Protein AF-A0A2M8DCC9-F1 (afdb_monomer)

Radius of gyration: 15.8 Å; Cα contacts (8 Å, |Δi|>4): 247; chains: 1; bounding box: 36×41×44 Å

Nearest PDB structures (foldseek):
  6id1-assembly1_U  TM=5.714E-01  e=1.117E-03  Homo sapiens
  8ro1-assembly1_L2  TM=5.378E-01  e=1.452E-03  Caenorhabditis elegans
  1hxq-assembly1_A  TM=5.347E-01  e=1.106E-02  Escherichia coli
  1hxp-assembly1_A  TM=5.291E-01  e=2.956E-02  Escherichia coli

Mean predicted aligned error: 8.36 Å

Secondary structure (DSSP, 8-state):
-HHHHHHHHHHHHHHH-TT-BTTB-EEEE-SSEEEEE-SS-SSSS-EEEEEESS--SSGGGS-GGGHHHHHHHHHHHHHHTTT--EEEEEEE--STT----SS-S--EEEEE-SS-HHHHHHHHHHHTT--SEEEE--TT--HHHHHHHHTTS-EEEEEEE---

InterPro domains:
  IPR036265 HIT-like superfamily [G3DSA:3.30.428.10] (1-156)
  IPR036265 HIT-like superfamily [SSF54197] (26-112)

Solvent-accessible surface area (backbone atoms only — not comparable to full-atom values): 9587 Å² total; per-residue (Å²): 117,69,74,61,55,52,57,50,49,53,50,57,41,32,76,67,38,75,84,60,43,98,88,51,61,68,79,48,72,56,98,56,35,36,33,29,61,50,86,79,59,95,57,88,51,53,39,33,32,43,31,53,75,63,92,34,72,20,72,56,70,51,65,67,88,50,30,62,59,52,52,50,51,53,50,51,53,46,68,68,37,71,78,49,15,29,38,41,38,35,71,29,75,65,71,94,80,75,88,77,66,92,61,86,48,31,54,30,43,34,38,50,38,85,69,75,55,65,68,54,49,52,52,49,40,59,76,67,64,55,87,58,46,77,44,77,50,56,98,85,54,51,57,55,62,53,37,68,74,40,48,97,43,47,32,36,40,39,32,76,52,78,49,129

Foldseek 3Di:
DVVVLQVQQLVLVCVLQVPDDVVDQFRDDDPFWTKGFDRDDPDSFGKIKIFTPDFDQELLRDPLVCLVVVLVVVVVVCVSCLQFKKKKKWWHDLDPDDPPDPDRGYMIMMGGHPDDCPVVVVVVCVVVVPPAAEAEDEPPDGVSNVSVVCHPGTHMDMYIGHND

pLDDT: mean 78.31, std 14.29, range [31.83, 95.81]

Structure (mmCIF, N/CA/C/O backbone):
data_AF-A0A2M8DCC9-F1
#
_entry.id   AF-A0A2M8DCC9-F1
#
loop_
_atom_site.group_PDB
_atom_site.id
_atom_site.type_symbol
_atom_site.label_atom_id
_atom_site.label_alt_id
_atom_site.label_comp_id
_atom_site.label_asym_id
_atom_site.label_entity_id
_atom_site.label_seq_id
_atom_site.pdbx_PDB_ins_code
_atom_site.Cartn_x
_atom_site.Cartn_y
_atom_site.Cartn_z
_atom_site.occupancy
_atom_site.B_iso_or_equiv
_atom_site.auth_seq_id
_atom_site.auth_comp_id
_atom_site.auth_asym_id
_atom_site.auth_atom_id
_atom_site.pdbx_PDB_model_num
ATOM 1 N N . MET A 1 1 ? -8.337 4.701 -29.774 1.00 43.28 1 MET A N 1
ATOM 2 C CA . MET A 1 1 ? -7.102 4.909 -28.971 1.00 43.28 1 MET A CA 1
ATOM 3 C C . MET A 1 1 ? -7.209 4.326 -27.552 1.00 43.28 1 MET A C 1
ATOM 5 O O . MET A 1 1 ? -6.246 3.734 -27.087 1.00 43.28 1 MET A O 1
ATOM 9 N N . PHE A 1 2 ? -8.384 4.408 -26.910 1.00 31.83 2 PHE A N 1
ATOM 10 C CA . PHE A 1 2 ? -8.707 3.893 -25.564 1.00 31.83 2 PHE A CA 1
ATOM 11 C C . PHE A 1 2 ? -8.362 2.405 -25.320 1.00 31.83 2 PHE A C 1
ATOM 13 O O . PHE A 1 2 ? -7.523 2.096 -24.478 1.00 31.83 2 PHE A O 1
ATOM 20 N N . CYS A 1 3 ? -8.883 1.484 -26.140 1.00 33.38 3 CYS A N 1
ATOM 21 C CA . CYS A 1 3 ? -8.607 0.042 -26.008 1.00 33.38 3 CYS A CA 1
ATOM 22 C C . CYS A 1 3 ? -7.124 -0.341 -26.184 1.00 33.38 3 CYS A C 1
ATOM 24 O O . CYS A 1 3 ? -6.707 -1.403 -25.732 1.00 33.38 3 CYS A O 1
ATOM 26 N N . LYS A 1 4 ? -6.306 0.496 -26.843 1.00 39.91 4 LYS A N 1
ATOM 27 C CA . LYS A 1 4 ? -4.873 0.211 -27.029 1.00 39.91 4 LYS A CA 1
ATOM 28 C C . LYS A 1 4 ? -4.067 0.445 -25.740 1.00 39.91 4 LYS A C 1
ATOM 30 O O . LYS A 1 4 ? -3.109 -0.285 -25.517 1.00 39.91 4 LYS A O 1
ATOM 35 N N . LYS A 1 5 ? -4.459 1.410 -24.891 1.00 46.56 5 LYS A N 1
ATOM 36 C CA . LYS A 1 5 ? -3.786 1.691 -23.604 1.00 46.56 5 LYS A CA 1
ATOM 37 C C . LYS A 1 5 ? -4.075 0.610 -22.556 1.00 46.56 5 LYS A C 1
ATOM 39 O O . LYS A 1 5 ? -3.134 0.120 -21.943 1.00 46.56 5 LYS A O 1
ATOM 44 N N . LEU A 1 6 ? -5.334 0.173 -22.445 1.00 48.22 6 LEU A N 1
ATOM 45 C CA . LEU A 1 6 ? -5.740 -0.951 -21.584 1.00 48.22 6 LEU A CA 1
ATOM 46 C C . LEU A 1 6 ? -4.968 -2.235 -21.924 1.00 48.22 6 LEU A C 1
ATOM 48 O O . LEU A 1 6 ? -4.385 -2.854 -21.041 1.00 48.22 6 LEU A O 1
ATOM 52 N N . LYS A 1 7 ? -4.854 -2.567 -23.218 1.00 53.53 7 LYS A N 1
ATOM 53 C CA . LYS A 1 7 ? -4.064 -3.720 -23.687 1.00 53.53 7 LYS A CA 1
ATOM 54 C C . LYS A 1 7 ? -2.570 -3.610 -23.369 1.00 53.53 7 LYS A C 1
ATOM 56 O O . LYS A 1 7 ? -1.920 -4.629 -23.179 1.00 53.53 7 LYS A O 1
ATOM 61 N N . GLY A 1 8 ? -2.006 -2.401 -23.345 1.00 58.38 8 GLY A N 1
ATOM 62 C CA . GLY A 1 8 ? -0.604 -2.180 -22.977 1.00 58.38 8 GLY A CA 1
ATOM 63 C C . GLY A 1 8 ? -0.346 -2.426 -21.490 1.00 58.38 8 GLY A C 1
ATOM 64 O O . GLY A 1 8 ? 0.602 -3.120 -21.143 1.00 58.38 8 GLY A O 1
ATOM 65 N N . HIS A 1 9 ? -1.225 -1.924 -20.620 1.00 61.09 9 HIS A N 1
ATOM 66 C CA . HIS A 1 9 ? -1.092 -2.121 -19.176 1.00 61.09 9 HIS A CA 1
ATOM 67 C C . HIS A 1 9 ? -1.382 -3.569 -18.756 1.00 61.09 9 HIS A C 1
ATOM 69 O O . HIS A 1 9 ? -0.625 -4.151 -17.985 1.00 61.09 9 HIS A O 1
ATOM 75 N N . ALA A 1 10 ? -2.412 -4.189 -19.338 1.00 60.56 10 ALA A N 1
ATOM 76 C CA . ALA A 1 10 ? -2.704 -5.612 -19.167 1.00 60.56 10 ALA A CA 1
ATOM 77 C C . ALA A 1 10 ? -1.495 -6.498 -19.516 1.00 60.56 10 ALA A C 1
ATOM 79 O O . ALA A 1 10 ? -1.199 -7.438 -18.787 1.00 60.56 10 ALA A O 1
ATOM 80 N N . LYS A 1 11 ? -0.748 -6.168 -20.582 1.00 62.47 11 LYS A N 1
ATOM 81 C CA . LYS A 1 11 ? 0.502 -6.864 -20.934 1.00 62.47 11 LYS A CA 1
ATOM 82 C C . LYS A 1 11 ? 1.587 -6.695 -19.872 1.00 62.47 11 LYS A C 1
ATOM 84 O O . LYS A 1 11 ? 2.223 -7.680 -19.521 1.00 62.47 11 LYS A O 1
ATOM 89 N N . ASN A 1 12 ? 1.782 -5.481 -19.355 1.00 66.75 12 ASN A N 1
ATOM 90 C CA . ASN A 1 12 ? 2.781 -5.222 -18.314 1.00 66.75 12 ASN A CA 1
ATOM 91 C C . ASN A 1 12 ? 2.473 -5.998 -17.026 1.00 66.75 12 ASN A C 1
ATOM 93 O O . ASN A 1 12 ? 3.387 -6.541 -16.414 1.00 66.75 12 ASN A O 1
ATOM 97 N N . ILE A 1 13 ? 1.195 -6.099 -16.645 1.00 67.62 13 ILE A N 1
ATOM 98 C CA . ILE A 1 13 ? 0.795 -6.915 -15.496 1.00 67.62 13 ILE A CA 1
ATOM 99 C C . ILE A 1 13 ? 0.924 -8.412 -15.797 1.00 67.62 13 ILE A C 1
ATOM 101 O O . ILE A 1 13 ? 1.433 -9.144 -14.960 1.00 67.62 13 ILE A O 1
ATOM 105 N N . ALA A 1 14 ? 0.517 -8.878 -16.980 1.00 64.62 14 ALA A N 1
ATOM 106 C CA . ALA A 1 14 ? 0.593 -10.296 -17.344 1.00 64.62 14 ALA A CA 1
ATOM 107 C C . ALA A 1 14 ? 2.030 -10.849 -17.361 1.00 64.62 14 ALA A C 1
ATOM 109 O O . ALA A 1 14 ? 2.228 -12.036 -17.125 1.00 64.62 14 ALA A O 1
ATOM 110 N N . ILE A 1 15 ? 3.036 -10.000 -17.614 1.00 68.94 15 ILE A N 1
ATOM 111 C CA . ILE A 1 15 ? 4.457 -10.369 -17.476 1.00 68.94 15 ILE A CA 1
ATOM 112 C C . ILE A 1 15 ? 4.795 -10.714 -16.020 1.00 68.94 15 ILE A C 1
ATOM 114 O O . ILE A 1 15 ? 5.597 -11.606 -15.765 1.00 68.94 15 ILE A O 1
ATOM 118 N N . LEU A 1 16 ? 4.197 -9.990 -15.076 1.00 63.91 16 LEU A N 1
ATOM 119 C CA . LEU A 1 16 ? 4.478 -10.105 -13.649 1.00 63.91 16 LEU A CA 1
ATOM 120 C C . LEU A 1 16 ? 3.594 -11.129 -12.939 1.00 63.91 16 LEU A C 1
ATOM 122 O O . LEU A 1 16 ? 4.013 -11.724 -11.953 1.00 63.91 16 LEU A O 1
ATOM 126 N N . VAL A 1 17 ? 2.375 -11.317 -13.436 1.00 66.19 17 VAL A N 1
ATOM 127 C CA . VAL A 1 17 ? 1.398 -12.263 -12.909 1.00 66.19 17 VAL A CA 1
ATOM 128 C C . VAL A 1 17 ? 0.889 -13.110 -14.078 1.00 66.19 17 VAL A C 1
ATOM 130 O O . VAL A 1 17 ? -0.091 -12.730 -14.726 1.00 66.19 17 VAL A O 1
ATOM 133 N N . PRO A 1 18 ? 1.564 -14.231 -14.397 1.00 62.56 18 PRO A N 1
ATOM 134 C CA . PRO A 1 18 ? 1.257 -15.053 -15.570 1.00 62.56 18 PRO A CA 1
ATOM 135 C C . PRO A 1 18 ? -0.180 -15.593 -15.597 1.00 62.56 18 PRO A C 1
ATOM 137 O O . PRO A 1 18 ? -0.748 -15.802 -16.669 1.00 62.56 18 PRO A O 1
ATOM 140 N N . GLU A 1 19 ? -0.804 -15.784 -14.432 1.00 59.25 19 GLU A N 1
ATOM 141 C CA . GLU A 1 19 ? -2.210 -16.172 -14.291 1.00 59.25 19 GLU A CA 1
ATOM 142 C C . GLU A 1 19 ? -3.222 -15.041 -14.561 1.00 59.25 19 GLU A C 1
ATOM 144 O O . GLU A 1 19 ? -4.434 -15.293 -14.552 1.00 59.25 19 GLU A O 1
ATOM 149 N N . TYR A 1 20 ? -2.770 -13.813 -14.851 1.00 56.66 20 TYR A N 1
ATOM 150 C CA . TYR A 1 20 ? -3.649 -12.697 -15.198 1.00 56.66 20 TYR A CA 1
ATOM 151 C C . TYR A 1 20 ? -4.499 -13.028 -16.431 1.00 56.66 20 TYR A C 1
ATOM 153 O O . TYR A 1 20 ? -4.022 -13.110 -17.565 1.00 56.66 20 TYR A O 1
ATOM 161 N N . ARG A 1 21 ? -5.810 -13.164 -16.218 1.00 56.84 21 ARG A N 1
ATOM 162 C CA . ARG A 1 21 ? -6.815 -13.180 -17.285 1.00 56.84 21 ARG A CA 1
ATOM 163 C C . ARG A 1 21 ? -7.617 -11.894 -17.174 1.00 56.84 21 ARG A C 1
ATOM 165 O O . ARG A 1 21 ? -8.144 -11.624 -16.103 1.00 56.84 21 ARG A O 1
ATOM 172 N N . GLU A 1 22 ? -7.811 -11.165 -18.278 1.00 53.16 22 GLU A N 1
ATOM 173 C CA . GLU A 1 22 ? -8.568 -9.890 -18.332 1.00 53.16 22 GLU A CA 1
ATOM 174 C C . GLU A 1 22 ? -9.966 -9.943 -17.658 1.00 53.16 22 GLU A C 1
ATOM 176 O O . GLU A 1 22 ? -10.543 -8.905 -17.355 1.00 53.16 22 GLU A O 1
ATOM 181 N N . LYS A 1 23 ? -10.514 -11.142 -17.386 1.00 46.78 23 LYS A N 1
ATOM 182 C CA . LYS A 1 23 ? -11.796 -11.369 -16.693 1.00 46.78 23 LYS A CA 1
ATOM 183 C C . LYS A 1 23 ? -11.714 -11.540 -15.164 1.00 46.78 23 LYS A C 1
ATOM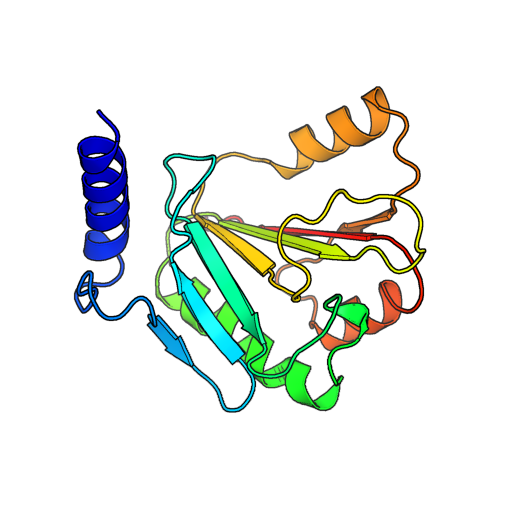 185 O O . LYS A 1 23 ? -12.755 -11.494 -14.517 1.00 46.78 23 LYS A O 1
ATOM 190 N N . LYS A 1 24 ? -10.534 -11.758 -14.575 1.00 54.16 24 LYS A N 1
ATOM 191 C CA . LYS A 1 24 ? -10.328 -11.836 -13.118 1.00 54.16 24 LYS A CA 1
ATOM 192 C C . LYS A 1 24 ? -9.222 -10.858 -12.737 1.00 54.16 24 LYS A C 1
ATOM 194 O O . LYS A 1 24 ? -8.045 -11.166 -12.846 1.00 54.16 24 LYS A O 1
ATOM 199 N N . LEU A 1 25 ? -9.625 -9.669 -12.295 1.00 65.25 25 LEU A N 1
ATOM 200 C CA . LEU A 1 25 ? -8.721 -8.612 -11.826 1.00 65.25 25 LEU A CA 1
ATOM 201 C C . LEU A 1 25 ? -8.138 -8.899 -10.430 1.00 65.25 25 LEU A C 1
ATOM 203 O O . LEU A 1 25 ? -7.417 -8.066 -9.905 1.00 65.25 25 LEU A O 1
ATOM 207 N N . LEU A 1 26 ? -8.455 -10.054 -9.837 1.00 72.44 26 LEU A N 1
ATOM 208 C CA . LEU A 1 26 ? -8.057 -10.473 -8.498 1.00 72.44 26 LEU A CA 1
ATOM 209 C C . LEU A 1 26 ? -6.734 -11.249 -8.546 1.00 72.44 26 LEU A C 1
ATOM 211 O O . LEU A 1 26 ? -6.687 -12.322 -9.144 1.00 72.44 26 LEU A O 1
ATOM 215 N N . PHE A 1 27 ? -5.695 -10.725 -7.896 1.00 78.88 27 PHE A N 1
ATOM 216 C CA . PHE A 1 27 ? -4.362 -11.344 -7.848 1.00 78.88 27 PHE A CA 1
ATOM 217 C C . PHE A 1 27 ? -4.126 -12.157 -6.587 1.00 78.88 27 PHE A C 1
ATOM 219 O O . PHE A 1 27 ? -3.532 -13.227 -6.621 1.00 78.88 27 PHE A O 1
ATOM 226 N N . TYR A 1 28 ? -4.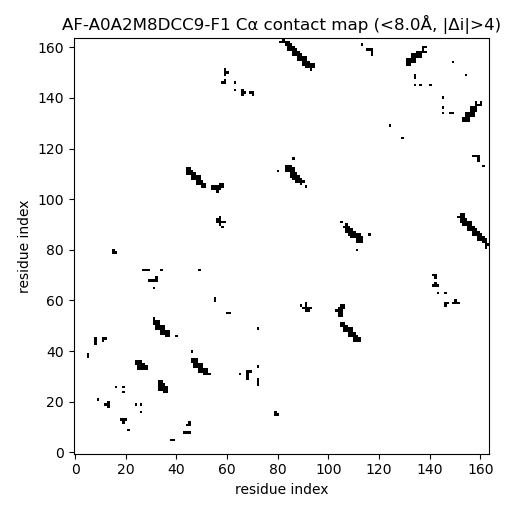586 -11.622 -5.465 1.00 86.81 28 TYR A N 1
ATOM 227 C CA . TYR A 1 28 ? -4.401 -12.216 -4.157 1.00 86.81 28 TYR A CA 1
ATOM 228 C C . TYR A 1 28 ? -5.521 -11.733 -3.252 1.00 86.81 28 TYR A C 1
ATOM 230 O O . TYR A 1 28 ? -6.003 -10.605 -3.397 1.00 86.81 28 TYR A O 1
ATOM 238 N N . GLU A 1 29 ? -5.947 -12.569 -2.320 1.00 92.25 29 GLU A N 1
ATOM 239 C CA . GLU A 1 29 ? -6.938 -12.183 -1.332 1.00 92.25 29 GLU A CA 1
ATOM 240 C C . GLU A 1 29 ? -6.650 -12.801 0.023 1.00 92.25 29 GLU A C 1
ATOM 242 O O . GLU A 1 29 ? -6.099 -13.892 0.139 1.00 92.25 29 GLU A O 1
ATOM 247 N N . THR A 1 30 ? -7.073 -12.076 1.045 1.00 94.12 30 THR A N 1
ATOM 248 C CA . THR A 1 30 ? -7.160 -12.554 2.417 1.00 94.12 30 THR A CA 1
ATOM 249 C C . THR A 1 30 ? -8.634 -12.572 2.829 1.00 94.12 30 THR A C 1
ATOM 251 O O . THR A 1 30 ? -9.537 -12.342 2.015 1.00 94.12 30 THR A O 1
ATOM 254 N N . ASN A 1 31 ? -8.921 -12.817 4.105 1.00 95.62 31 ASN A N 1
ATOM 255 C CA . ASN A 1 31 ? -10.295 -12.798 4.603 1.00 95.62 31 ASN A CA 1
ATOM 256 C C . ASN A 1 31 ? -10.939 -11.409 4.491 1.00 95.62 31 ASN A C 1
ATOM 258 O O . ASN A 1 31 ? -12.133 -11.312 4.209 1.00 95.62 31 ASN A O 1
ATOM 262 N N . HIS A 1 32 ? -10.158 -10.339 4.661 1.00 95.81 32 HIS A N 1
ATOM 263 C CA . HIS A 1 32 ? -10.664 -8.967 4.734 1.00 95.81 32 HIS A CA 1
ATOM 264 C C . HIS A 1 32 ? -10.188 -8.053 3.610 1.00 95.81 32 HIS A C 1
ATOM 266 O O . HIS A 1 32 ? -10.732 -6.956 3.478 1.00 95.81 32 HIS A O 1
ATOM 272 N N . PHE A 1 33 ? -9.235 -8.483 2.786 1.00 94.56 33 PHE A N 1
ATOM 273 C CA . PHE A 1 33 ? -8.663 -7.662 1.725 1.00 94.56 33 PHE A CA 1
ATOM 274 C C . PHE A 1 33 ? -8.524 -8.421 0.418 1.00 94.56 33 PHE A C 1
ATOM 276 O O . PHE A 1 33 ? -8.539 -9.651 0.372 1.00 94.56 33 PHE A O 1
ATOM 283 N N . TYR A 1 34 ? -8.357 -7.659 -0.652 1.00 92.94 34 TYR A N 1
ATOM 284 C CA . TYR A 1 34 ? -7.929 -8.178 -1.932 1.00 92.94 34 TYR A CA 1
ATOM 285 C C . TYR A 1 34 ? -6.970 -7.223 -2.637 1.00 92.94 34 TYR A C 1
ATOM 287 O O . TYR A 1 34 ? -7.009 -6.007 -2.440 1.00 92.94 34 TYR A O 1
ATOM 295 N N . LEU A 1 35 ? -6.116 -7.802 -3.473 1.00 90.38 35 LEU A N 1
ATOM 296 C CA . LEU A 1 35 ? -5.206 -7.119 -4.375 1.00 90.38 35 LEU A CA 1
ATOM 297 C C . LEU A 1 35 ? -5.761 -7.207 -5.798 1.00 90.38 35 LEU A C 1
ATOM 299 O O . LEU A 1 35 ? -6.005 -8.303 -6.309 1.00 90.38 35 LEU A O 1
ATOM 303 N N . THR A 1 36 ? -5.939 -6.058 -6.444 1.00 89.12 36 THR A N 1
ATOM 304 C CA . THR A 1 36 ? -6.474 -5.959 -7.808 1.00 89.12 36 THR A CA 1
ATOM 305 C C . THR A 1 36 ? -5.654 -5.022 -8.683 1.00 89.12 36 THR A C 1
ATOM 307 O O . THR A 1 36 ? -4.901 -4.198 -8.176 1.00 89.12 36 THR A O 1
ATOM 310 N N . ALA A 1 37 ? -5.804 -5.114 -10.003 1.00 86.88 37 ALA A N 1
ATOM 311 C CA . ALA A 1 37 ? -5.196 -4.158 -10.932 1.00 86.88 37 ALA A CA 1
ATOM 312 C C . ALA A 1 37 ? -5.929 -2.815 -10.857 1.00 86.88 37 ALA A C 1
ATOM 314 O O . ALA A 1 37 ? -7.159 -2.796 -10.761 1.00 86.88 37 ALA A O 1
ATOM 315 N N . GLU A 1 38 ? -5.191 -1.712 -10.985 1.00 86.62 38 GLU A N 1
ATOM 316 C CA . GLU A 1 38 ? -5.784 -0.426 -11.348 1.00 86.62 38 GLU A CA 1
ATOM 317 C C . GLU A 1 38 ? -6.152 -0.453 -12.840 1.00 86.62 38 GLU A C 1
ATOM 319 O O . GLU A 1 38 ? -5.332 -0.777 -13.704 1.00 86.62 38 GLU A O 1
ATOM 324 N N . LEU A 1 39 ? -7.410 -0.136 -13.142 1.00 80.75 39 LEU A N 1
ATOM 325 C CA . LEU A 1 39 ? -7.954 -0.170 -14.499 1.00 80.75 39 LEU A CA 1
ATOM 326 C C . LEU A 1 39 ? -7.581 1.077 -15.301 1.00 80.75 39 LEU A C 1
ATOM 328 O O . LEU A 1 39 ? -7.442 1.006 -16.525 1.00 80.75 39 LEU A O 1
ATOM 332 N N . HIS A 1 40 ? -7.408 2.212 -14.621 1.00 80.56 40 HIS A N 1
ATOM 333 C CA . HIS A 1 40 ? -7.112 3.506 -15.230 1.00 80.56 40 HIS A CA 1
ATOM 334 C C . HIS A 1 40 ? -5.873 4.146 -14.595 1.00 80.56 40 HIS A C 1
ATOM 336 O O . HIS A 1 40 ? -5.950 5.222 -13.998 1.00 80.56 40 HIS A O 1
ATOM 342 N N . PRO A 1 41 ? -4.708 3.499 -14.731 1.00 81.62 41 PRO A N 1
ATOM 343 C CA . PRO A 1 41 ? -3.493 3.946 -14.079 1.00 81.62 41 PRO A CA 1
ATOM 344 C C . PRO A 1 41 ? -3.029 5.273 -14.677 1.00 81.62 41 PRO A C 1
ATOM 346 O O . PRO A 1 41 ? -2.984 5.464 -15.896 1.00 81.62 41 PRO A O 1
ATOM 349 N N . VAL A 1 42 ? -2.659 6.200 -13.796 1.00 81.94 42 VAL A N 1
ATOM 350 C CA . VAL A 1 42 ? -2.114 7.517 -14.171 1.00 81.94 42 VAL A CA 1
ATOM 351 C C . VAL A 1 42 ? -0.644 7.451 -14.601 1.00 81.94 42 VAL A C 1
ATOM 353 O O . VAL A 1 42 ? -0.108 8.416 -15.140 1.00 81.94 42 VAL A O 1
ATOM 356 N N . VAL A 1 43 ? -0.001 6.298 -14.401 1.00 84.19 43 VAL A N 1
ATOM 357 C CA . VAL A 1 43 ? 1.375 5.990 -14.808 1.00 84.19 43 VAL A CA 1
ATOM 358 C C . VAL A 1 43 ? 1.400 4.754 -15.711 1.00 84.19 43 VAL A C 1
ATOM 360 O O . VAL A 1 43 ? 0.429 4.007 -15.790 1.00 84.19 43 VAL A O 1
ATOM 363 N N . LYS A 1 44 ? 2.504 4.551 -16.440 1.00 84.44 44 LYS A N 1
ATOM 364 C CA . LYS A 1 44 ? 2.694 3.359 -17.294 1.00 84.44 44 LYS A CA 1
ATOM 365 C C . LYS A 1 44 ? 3.188 2.136 -16.520 1.00 84.44 44 LYS A C 1
ATOM 367 O O . LYS A 1 44 ? 3.070 1.016 -17.023 1.00 84.44 44 LYS A O 1
ATOM 372 N N . ASP A 1 45 ? 3.785 2.390 -15.363 1.00 86.94 45 ASP A N 1
ATOM 373 C CA . ASP A 1 45 ? 4.299 1.386 -14.447 1.00 86.94 45 ASP A CA 1
ATOM 374 C C . ASP A 1 45 ? 3.164 0.489 -13.930 1.00 86.94 45 ASP A C 1
ATOM 376 O O . ASP A 1 45 ? 2.035 0.972 -13.798 1.00 86.94 45 ASP A O 1
ATOM 380 N N . PRO A 1 46 ? 3.436 -0.796 -13.631 1.00 86.50 46 PRO A N 1
ATOM 381 C CA . PRO A 1 46 ? 2.443 -1.697 -13.063 1.00 86.50 46 PRO A CA 1
ATOM 382 C C . PRO A 1 46 ? 1.800 -1.102 -11.809 1.00 86.50 46 PRO A C 1
ATOM 384 O O . PRO A 1 46 ? 2.490 -0.728 -10.857 1.00 86.50 46 PRO A O 1
ATOM 387 N N . TYR A 1 47 ? 0.473 -1.032 -11.836 1.00 89.31 47 TYR A N 1
ATOM 388 C CA . TYR A 1 47 ? -0.334 -0.352 -10.835 1.00 89.31 47 TYR A CA 1
ATOM 389 C C . TYR A 1 47 ? -1.401 -1.298 -10.281 1.00 89.31 47 TYR A C 1
ATOM 391 O O . TYR A 1 47 ? -2.247 -1.813 -11.020 1.00 89.31 47 TYR A O 1
ATOM 399 N N . PHE A 1 48 ? -1.381 -1.480 -8.964 1.00 90.25 48 PHE A N 1
ATOM 400 C CA . PHE A 1 48 ? -2.341 -2.271 -8.211 1.00 90.25 48 PHE A CA 1
ATOM 401 C C . PHE A 1 48 ? -3.052 -1.449 -7.136 1.00 90.25 48 PHE A C 1
ATOM 403 O O . PHE A 1 48 ? -2.586 -0.390 -6.713 1.00 90.25 48 PHE A O 1
ATOM 410 N N . LEU A 1 49 ? -4.175 -1.982 -6.671 1.00 91.75 49 LEU A N 1
ATOM 411 C CA . LEU A 1 49 ? -4.929 -1.487 -5.535 1.00 91.75 49 LEU A CA 1
ATOM 412 C C . LEU A 1 49 ? -5.037 -2.586 -4.485 1.00 91.75 49 LEU A C 1
ATOM 414 O O . LEU A 1 49 ? -5.412 -3.716 -4.808 1.00 91.75 49 LEU A O 1
ATOM 418 N N . ILE A 1 50 ? -4.773 -2.235 -3.231 1.00 92.56 50 ILE A N 1
ATOM 419 C CA . ILE A 1 50 ? -5.148 -3.054 -2.082 1.00 92.56 50 ILE A CA 1
ATOM 420 C C . ILE A 1 50 ? -6.439 -2.494 -1.505 1.00 92.56 50 ILE A C 1
ATOM 422 O O . ILE A 1 50 ? -6.505 -1.315 -1.148 1.00 92.56 50 ILE A O 1
ATOM 426 N N . VAL A 1 51 ? -7.464 -3.334 -1.421 1.00 92.06 51 VAL A N 1
ATOM 427 C CA . VAL A 1 51 ? -8.828 -2.898 -1.132 1.00 92.06 51 VAL A CA 1
ATOM 428 C C . VAL A 1 51 ? -9.427 -3.769 -0.023 1.00 92.06 51 VAL A C 1
ATOM 430 O O . VAL A 1 51 ? -9.383 -4.997 -0.127 1.00 92.06 51 VAL A O 1
ATOM 433 N N . PRO A 1 52 ? -9.991 -3.185 1.053 1.00 92.81 52 PRO A N 1
ATOM 434 C CA . PRO A 1 52 ? -10.755 -3.944 2.026 1.00 92.81 52 PRO A CA 1
ATOM 435 C C . PRO A 1 52 ? -12.061 -4.434 1.396 1.00 92.81 52 PRO A C 1
ATOM 437 O O . PRO A 1 52 ? -12.718 -3.716 0.645 1.00 92.81 52 PRO A O 1
ATOM 440 N N . LYS A 1 53 ? -12.475 -5.653 1.738 1.00 93.38 53 LYS A N 1
ATOM 441 C CA . LYS A 1 53 ? -13.748 -6.241 1.295 1.00 93.38 53 LYS A CA 1
ATOM 442 C C . LYS A 1 53 ? -14.950 -5.530 1.922 1.00 93.38 53 LYS A C 1
ATOM 444 O O . LYS A 1 53 ? -15.984 -5.372 1.281 1.00 93.38 53 LYS A O 1
ATOM 449 N N . LYS A 1 54 ? -14.814 -5.080 3.174 1.00 92.50 54 LYS A N 1
ATOM 450 C CA . LYS A 1 54 ? -15.819 -4.251 3.853 1.00 92.50 54 LYS A CA 1
ATOM 451 C C . LYS A 1 54 ? -15.636 -2.780 3.485 1.00 92.50 54 LYS A C 1
ATOM 453 O O . LYS A 1 54 ? -14.514 -2.313 3.308 1.00 92.50 54 LYS A O 1
ATOM 458 N N . HIS A 1 55 ? -16.749 -2.053 3.412 1.00 89.25 55 HIS A N 1
ATOM 459 C CA . HIS A 1 55 ? -16.756 -0.613 3.183 1.00 89.25 55 HIS A CA 1
ATOM 460 C C . HIS A 1 55 ? -16.143 0.165 4.353 1.00 89.25 55 HIS A C 1
ATOM 462 O O . HIS A 1 55 ? -16.576 0.031 5.499 1.00 89.25 55 HIS A O 1
ATOM 468 N N . TYR A 1 56 ? -15.138 0.978 4.031 1.00 87.50 56 TYR A N 1
ATOM 469 C CA . TYR A 1 56 ? -14.489 1.947 4.914 1.00 87.50 56 TYR A CA 1
ATOM 470 C C . TYR A 1 56 ? -14.219 3.218 4.107 1.00 87.50 56 TYR A C 1
ATOM 472 O O . TYR A 1 56 ? -13.941 3.121 2.915 1.00 87.50 56 TYR A O 1
ATOM 480 N N . LYS A 1 57 ? -14.252 4.406 4.724 1.00 84.56 57 LYS A N 1
ATOM 481 C CA . LYS A 1 57 ? -13.926 5.657 4.008 1.00 84.56 57 LYS A CA 1
ATOM 482 C C . LYS A 1 57 ? -12.415 5.870 3.849 1.00 84.56 57 LYS A C 1
ATOM 484 O O . LYS A 1 57 ? -11.987 6.494 2.888 1.00 84.56 57 LYS A O 1
ATOM 489 N N . ALA A 1 58 ? -11.618 5.370 4.792 1.00 86.12 58 ALA A N 1
ATOM 490 C CA . ALA A 1 58 ? -10.164 5.536 4.826 1.00 86.12 58 ALA A CA 1
ATOM 491 C C . ALA A 1 58 ? -9.497 4.394 5.609 1.00 86.12 58 ALA A C 1
ATOM 493 O O . ALA A 1 58 ? -10.148 3.747 6.439 1.00 86.12 58 ALA A O 1
ATOM 494 N N . PHE A 1 59 ? -8.193 4.179 5.412 1.00 87.56 59 PHE A N 1
ATOM 495 C CA . PHE A 1 59 ? -7.440 3.140 6.139 1.00 87.56 59 PHE A CA 1
ATOM 496 C C . PHE A 1 59 ? -7.393 3.367 7.655 1.00 87.56 59 PHE A C 1
ATOM 498 O O . PHE A 1 59 ? -7.276 2.405 8.419 1.00 87.56 59 PHE A O 1
ATOM 505 N N . SER A 1 60 ? -7.548 4.612 8.111 1.00 85.69 60 SER A N 1
ATOM 506 C CA . SER A 1 60 ? -7.668 4.950 9.535 1.00 85.69 60 SER A CA 1
ATOM 507 C C . SER A 1 60 ? -8.904 4.345 10.220 1.00 85.69 60 SER A C 1
ATOM 509 O O . SER A 1 60 ? -8.917 4.230 11.444 1.00 85.69 60 SER A O 1
ATOM 511 N N . GLN A 1 61 ? -9.928 3.939 9.457 1.00 86.81 61 GLN A N 1
ATOM 512 C CA . GLN A 1 61 ? -11.177 3.355 9.972 1.00 86.81 61 GLN A CA 1
ATOM 513 C C . GLN A 1 61 ? -11.184 1.821 9.977 1.00 86.81 61 GLN A C 1
ATOM 515 O O . GLN A 1 61 ? -12.102 1.203 10.521 1.00 86.81 61 GLN A O 1
ATOM 520 N N . ILE A 1 62 ? -10.192 1.197 9.344 1.00 88.19 62 ILE A N 1
ATOM 521 C CA . ILE A 1 62 ? -10.097 -0.257 9.233 1.00 88.19 62 ILE A CA 1
ATOM 522 C C . ILE A 1 62 ? -9.799 -0.856 10.610 1.00 88.19 62 ILE A C 1
ATOM 524 O O . ILE A 1 62 ? -9.003 -0.313 11.377 1.00 88.19 62 ILE A O 1
ATOM 528 N N . ASN A 1 63 ? -10.413 -2.003 10.915 1.00 89.25 63 ASN A N 1
ATOM 529 C CA . ASN A 1 63 ? -10.171 -2.691 12.179 1.00 89.25 63 ASN A CA 1
ATOM 530 C C . ASN A 1 63 ? -8.690 -3.082 12.304 1.00 89.25 63 ASN A C 1
ATOM 532 O O . ASN A 1 63 ? -8.144 -3.793 11.461 1.00 89.25 63 ASN A O 1
ATOM 536 N N . ILE A 1 64 ? -8.060 -2.645 13.393 1.00 88.19 64 ILE A N 1
ATOM 537 C CA . ILE A 1 64 ? -6.641 -2.869 13.672 1.00 88.19 64 ILE A CA 1
ATOM 538 C C . ILE A 1 64 ? -6.279 -4.354 13.800 1.00 88.19 64 ILE A C 1
ATOM 540 O O . ILE A 1 64 ? -5.121 -4.719 13.606 1.00 88.19 64 ILE A O 1
ATOM 544 N N . SER A 1 65 ? -7.255 -5.225 14.090 1.00 89.38 65 SER A N 1
ATOM 545 C CA . SER A 1 65 ? -7.050 -6.677 14.079 1.00 89.38 65 SER A CA 1
ATOM 546 C C . SER A 1 65 ? -6.705 -7.219 12.690 1.00 89.38 65 SER A C 1
ATOM 548 O O . SER A 1 65 ? -6.135 -8.300 12.600 1.00 89.38 65 SER A O 1
ATOM 550 N N . TYR A 1 66 ? -7.014 -6.483 11.616 1.00 90.31 66 TYR A N 1
ATOM 551 C CA . TYR A 1 66 ? -6.738 -6.900 10.238 1.00 90.31 66 TYR A CA 1
ATOM 552 C C . TYR A 1 66 ? -5.363 -6.439 9.732 1.00 90.31 66 TYR A C 1
ATOM 554 O O . TYR A 1 66 ? -5.006 -6.721 8.592 1.00 90.31 66 TYR A O 1
ATOM 562 N N . ALA A 1 67 ? -4.565 -5.746 10.557 1.00 85.75 67 ALA A N 1
ATOM 563 C CA . ALA A 1 67 ? -3.257 -5.225 10.150 1.00 85.75 67 ALA A CA 1
ATOM 564 C C . ALA A 1 67 ? -2.313 -6.322 9.622 1.00 85.75 67 ALA A C 1
ATOM 566 O O . ALA A 1 67 ? -1.594 -6.092 8.654 1.00 85.75 67 ALA A O 1
ATOM 567 N N . LYS A 1 68 ? -2.376 -7.529 10.202 1.00 88.12 68 LYS A N 1
ATOM 568 C CA . LYS A 1 68 ? -1.549 -8.666 9.780 1.00 88.12 68 LYS A CA 1
ATOM 569 C C . LYS A 1 68 ? -1.842 -9.105 8.340 1.00 88.12 68 LYS A C 1
ATOM 571 O O . LYS A 1 68 ? -0.914 -9.380 7.595 1.00 88.12 68 LYS A O 1
ATOM 576 N N . GLU A 1 69 ? -3.108 -9.119 7.929 1.00 91.88 69 GLU A N 1
ATOM 577 C CA . GLU A 1 69 ? -3.488 -9.500 6.559 1.00 91.88 69 GLU A CA 1
ATOM 578 C C . GLU A 1 69 ? -2.953 -8.513 5.524 1.00 91.88 69 GLU A C 1
ATOM 580 O O . GLU A 1 69 ? -2.567 -8.891 4.422 1.00 91.88 69 GLU A O 1
ATOM 585 N N . MET A 1 70 ? -2.879 -7.235 5.879 1.00 85.94 70 MET A N 1
ATOM 586 C CA . MET A 1 70 ? -2.246 -6.268 4.999 1.00 85.94 70 MET A CA 1
ATOM 587 C C . MET A 1 70 ? -0.729 -6.439 4.925 1.00 85.94 70 MET A C 1
ATOM 589 O O . MET A 1 70 ? -0.161 -6.287 3.844 1.00 85.94 70 MET A O 1
ATOM 593 N N . ASP A 1 71 ? -0.074 -6.768 6.041 1.00 85.00 71 ASP A N 1
ATOM 594 C CA . ASP A 1 71 ? 1.351 -7.101 6.033 1.00 85.00 71 ASP A CA 1
ATOM 595 C C . ASP A 1 71 ? 1.609 -8.339 5.147 1.00 85.00 71 ASP A C 1
ATOM 597 O O . ASP 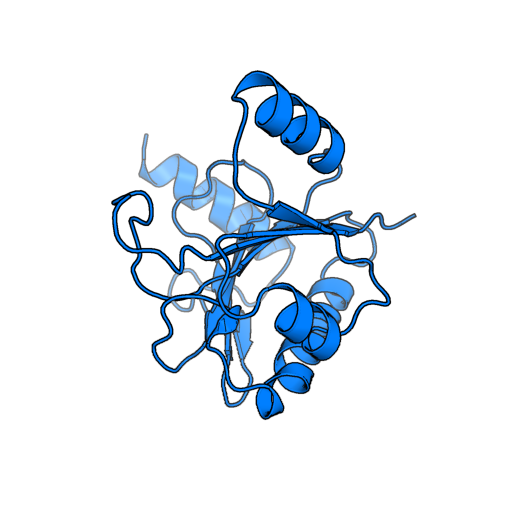A 1 71 ? 2.586 -8.359 4.400 1.00 85.00 71 ASP A O 1
ATOM 601 N N . GLU A 1 72 ? 0.702 -9.325 5.146 1.00 89.44 72 GLU A N 1
ATOM 602 C CA . GLU A 1 72 ? 0.735 -10.487 4.242 1.00 89.44 72 GLU A CA 1
ATOM 603 C C . GLU A 1 72 ? 0.613 -10.077 2.765 1.00 89.44 72 GLU A C 1
ATOM 605 O O . GLU A 1 72 ? 1.404 -10.534 1.941 1.00 89.44 72 GLU A O 1
ATOM 610 N N . ILE A 1 73 ? -0.305 -9.167 2.415 1.00 88.88 73 ILE A N 1
ATOM 611 C CA . ILE A 1 73 ? -0.418 -8.644 1.039 1.00 88.88 73 ILE A CA 1
ATOM 612 C C . ILE A 1 73 ? 0.858 -7.910 0.620 1.00 88.88 73 ILE A C 1
ATOM 614 O O . ILE A 1 73 ? 1.342 -8.093 -0.496 1.00 88.88 73 ILE A O 1
ATOM 618 N N . ILE A 1 74 ? 1.428 -7.087 1.501 1.00 83.00 74 ILE A N 1
ATOM 619 C CA . ILE A 1 74 ? 2.680 -6.375 1.219 1.00 83.00 74 ILE A CA 1
ATOM 620 C C . ILE A 1 74 ? 3.829 -7.371 1.022 1.00 83.00 74 ILE A C 1
ATOM 622 O O . ILE A 1 74 ? 4.641 -7.190 0.117 1.00 83.00 74 ILE A O 1
ATOM 626 N N . GLN A 1 75 ? 3.905 -8.433 1.827 1.00 84.12 75 GLN A N 1
ATOM 627 C CA . GLN A 1 75 ? 4.899 -9.493 1.645 1.00 84.12 75 GLN A CA 1
ATOM 628 C C . GLN A 1 75 ? 4.705 -10.240 0.323 1.00 84.12 75 GLN A C 1
ATOM 630 O O . GLN A 1 75 ? 5.683 -10.457 -0.391 1.00 84.12 75 GLN A O 1
ATOM 635 N N . TYR A 1 76 ? 3.462 -10.563 -0.043 1.00 85.56 76 TYR A N 1
ATOM 636 C CA . TYR A 1 76 ? 3.136 -11.156 -1.339 1.00 85.56 76 TYR A CA 1
ATOM 637 C C . TYR A 1 76 ? 3.600 -10.256 -2.497 1.00 85.56 76 TYR A C 1
ATOM 639 O O . TYR A 1 76 ? 4.324 -10.713 -3.380 1.00 85.56 76 TYR A O 1
ATOM 647 N N . LEU A 1 77 ? 3.291 -8.954 -2.445 1.00 80.12 77 LEU A N 1
ATOM 648 C CA . LEU A 1 77 ? 3.763 -7.966 -3.422 1.00 80.12 77 LEU A CA 1
ATOM 649 C C . LEU A 1 77 ? 5.296 -7.929 -3.499 1.00 80.12 77 LEU A C 1
ATOM 651 O O . LEU A 1 77 ? 5.860 -7.942 -4.588 1.00 80.12 77 LEU A O 1
ATOM 655 N N . ARG A 1 78 ? 6.000 -7.940 -2.361 1.00 78.25 78 ARG A N 1
ATOM 656 C CA . ARG A 1 78 ? 7.474 -7.990 -2.345 1.00 78.25 78 ARG A CA 1
ATOM 657 C C . ARG A 1 78 ? 8.016 -9.252 -3.018 1.00 78.25 78 ARG A C 1
ATOM 659 O O . ARG A 1 78 ? 9.020 -9.169 -3.720 1.00 78.25 78 ARG A O 1
ATOM 666 N N . GLY A 1 79 ? 7.349 -10.391 -2.829 1.00 78.88 79 GLY A N 1
ATOM 667 C CA . GLY A 1 79 ? 7.697 -11.654 -3.480 1.00 78.88 79 GLY A CA 1
ATOM 668 C C . GLY A 1 79 ? 7.528 -11.618 -5.000 1.00 78.88 79 GLY A C 1
ATOM 669 O O . GLY A 1 79 ? 8.350 -12.185 -5.715 1.00 78.88 79 GLY A O 1
ATOM 670 N N . LEU A 1 80 ? 6.521 -10.902 -5.509 1.00 73.75 80 LEU A N 1
ATOM 671 C CA . LEU A 1 80 ? 6.324 -10.736 -6.951 1.00 73.75 80 LEU A CA 1
ATOM 672 C C . LEU A 1 80 ? 7.391 -9.839 -7.602 1.00 73.75 80 LEU A C 1
ATOM 674 O O . LEU A 1 80 ? 7.687 -9.992 -8.786 1.00 73.75 80 LEU A O 1
ATOM 678 N N . PHE A 1 81 ? 7.978 -8.902 -6.848 1.00 74.56 81 PHE A N 1
ATOM 679 C CA . PHE A 1 81 ? 8.776 -7.803 -7.409 1.00 74.56 81 PHE A CA 1
ATOM 680 C C . PHE A 1 81 ? 10.170 -7.682 -6.791 1.00 74.56 81 PHE A C 1
ATOM 682 O O . PHE A 1 81 ? 10.666 -6.574 -6.598 1.00 74.56 81 PHE A O 1
ATOM 689 N N . ILE A 1 82 ? 10.826 -8.819 -6.526 1.00 68.62 82 ILE A N 1
ATOM 690 C CA . ILE A 1 82 ? 12.123 -8.949 -5.822 1.00 68.62 82 ILE A CA 1
ATOM 691 C C . ILE A 1 82 ? 13.203 -7.951 -6.297 1.00 68.62 82 ILE A C 1
ATOM 693 O O . ILE A 1 82 ? 14.082 -7.592 -5.521 1.00 68.62 82 ILE A O 1
ATOM 697 N N . LYS A 1 83 ? 13.145 -7.472 -7.549 1.00 70.94 83 LYS A N 1
ATOM 698 C CA . LYS A 1 83 ? 14.131 -6.550 -8.149 1.00 70.94 83 LYS A CA 1
ATOM 699 C C . LYS A 1 83 ? 13.570 -5.189 -8.571 1.00 70.94 83 LYS A C 1
ATOM 701 O O . LYS A 1 83 ? 14.212 -4.470 -9.332 1.00 70.94 83 LYS A O 1
ATOM 706 N N . THR A 1 84 ? 12.358 -4.837 -8.154 1.00 78.44 84 THR A N 1
ATOM 707 C CA . THR A 1 84 ? 11.710 -3.589 -8.577 1.00 78.44 84 THR A CA 1
ATOM 708 C C . THR A 1 84 ? 11.344 -2.762 -7.363 1.00 78.44 84 THR A C 1
ATOM 710 O O . THR A 1 84 ? 10.683 -3.250 -6.449 1.00 78.44 84 THR A O 1
ATOM 713 N N . SER A 1 85 ? 11.793 -1.509 -7.346 1.00 86.12 85 SER A N 1
ATOM 714 C CA . SER A 1 85 ? 11.373 -0.546 -6.331 1.00 86.12 85 SER A CA 1
ATOM 715 C C . SER A 1 85 ? 9.868 -0.296 -6.435 1.00 86.12 85 SER A C 1
ATOM 717 O O . SER A 1 85 ? 9.240 -0.583 -7.457 1.00 86.12 85 SER A O 1
ATOM 719 N N . TYR A 1 86 ? 9.260 0.217 -5.374 1.00 87.56 86 TYR A N 1
ATOM 720 C CA . TYR A 1 86 ? 7.817 0.412 -5.355 1.00 87.56 86 TYR A CA 1
ATOM 721 C C . TYR A 1 86 ? 7.405 1.595 -4.495 1.00 87.56 86 TYR A C 1
ATOM 723 O O . TYR A 1 86 ? 8.092 1.994 -3.553 1.00 87.56 86 TYR A O 1
ATOM 731 N N . VAL A 1 87 ? 6.223 2.105 -4.807 1.00 90.06 87 VAL A N 1
ATOM 732 C CA . VAL A 1 87 ? 5.511 3.104 -4.028 1.00 90.06 87 VAL A CA 1
ATOM 733 C C . VAL A 1 87 ? 4.208 2.507 -3.537 1.00 90.06 87 VAL A C 1
ATOM 735 O O . VAL A 1 87 ? 3.457 1.936 -4.323 1.00 90.06 87 VAL A O 1
ATOM 738 N N . ILE A 1 88 ? 3.923 2.682 -2.249 1.00 90.06 88 ILE A N 1
ATOM 739 C CA . ILE A 1 88 ? 2.603 2.440 -1.671 1.00 90.06 88 ILE A CA 1
ATOM 740 C C . ILE A 1 88 ? 2.100 3.753 -1.104 1.00 90.06 88 ILE A C 1
ATOM 742 O O . ILE A 1 88 ? 2.795 4.393 -0.312 1.00 90.06 88 ILE A O 1
ATOM 746 N N . PHE A 1 89 ? 0.889 4.145 -1.473 1.00 90.88 89 PHE A N 1
ATOM 747 C CA . PHE A 1 89 ? 0.257 5.299 -0.860 1.00 90.88 89 PHE A CA 1
ATOM 748 C C . PHE A 1 89 ? -1.237 5.107 -0.665 1.00 90.88 89 PHE A C 1
ATOM 750 O O . PHE A 1 89 ? -1.896 4.337 -1.359 1.00 90.88 89 PHE A O 1
ATOM 757 N N . GLU A 1 90 ? -1.773 5.805 0.319 1.00 89.50 90 GLU A N 1
ATOM 758 C CA . GLU A 1 90 ? -3.207 5.935 0.532 1.00 89.50 90 GLU A CA 1
ATOM 759 C C . GLU A 1 90 ? -3.475 7.329 1.082 1.00 89.50 90 GLU A C 1
ATOM 761 O O . GLU A 1 90 ? -2.634 7.927 1.756 1.00 89.50 90 GLU A O 1
ATOM 766 N N . HIS A 1 91 ? -4.633 7.876 0.749 1.00 85.50 91 HIS A N 1
ATOM 767 C CA . HIS A 1 91 ? -5.040 9.182 1.229 1.00 85.50 91 HIS A CA 1
ATOM 768 C C . HIS A 1 91 ? -6.393 9.065 1.922 1.00 85.50 91 HIS A C 1
ATOM 770 O O . HIS A 1 91 ? -7.399 8.697 1.314 1.00 85.50 91 HIS A O 1
ATOM 776 N N . GLY A 1 92 ? -6.413 9.424 3.202 1.00 76.00 92 GLY A N 1
ATOM 777 C CA . GLY A 1 92 ? -7.630 9.477 3.995 1.00 76.00 92 GLY A CA 1
ATOM 778 C C . GLY A 1 92 ? -8.032 10.919 4.258 1.00 76.00 92 GLY A C 1
ATOM 779 O O . GLY A 1 92 ? -7.231 11.717 4.750 1.00 76.00 92 GLY A O 1
ATOM 780 N N . GLU A 1 93 ? -9.288 11.251 3.974 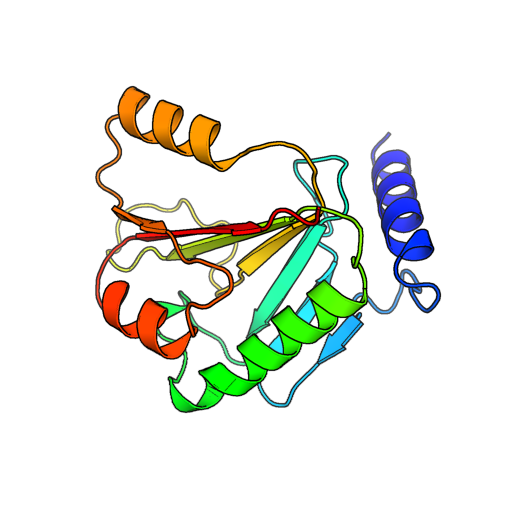1.00 68.06 93 GLU A N 1
ATOM 781 C CA . GLU A 1 93 ? -9.901 12.504 4.407 1.00 68.06 93 GLU A CA 1
ATOM 782 C C . GLU A 1 93 ? -10.963 12.191 5.463 1.00 68.06 93 GLU A C 1
ATOM 784 O O . GLU A 1 93 ? -11.956 11.518 5.192 1.00 68.06 93 GLU A O 1
ATOM 789 N N . VAL A 1 94 ? -10.717 12.634 6.699 1.00 56.41 94 VAL A N 1
ATOM 790 C CA . VAL A 1 94 ? -11.640 12.417 7.828 1.00 56.41 94 VAL A CA 1
ATOM 791 C C . VAL A 1 94 ? -12.607 13.594 7.981 1.00 56.41 94 VAL A C 1
ATOM 793 O O . VAL A 1 94 ? -13.734 13.407 8.432 1.00 56.41 94 VAL A O 1
ATOM 796 N N . TYR A 1 95 ? -12.201 14.799 7.568 1.00 53.06 95 TYR A N 1
ATOM 797 C CA . TYR A 1 95 ? -13.007 16.006 7.726 1.00 53.06 95 TYR A CA 1
ATOM 798 C C . TYR A 1 95 ? -13.753 16.337 6.439 1.00 53.06 95 TYR A C 1
ATOM 800 O O . TYR A 1 95 ? -13.173 16.765 5.445 1.00 53.06 95 TYR A O 1
ATOM 808 N N . GLU A 1 96 ? -15.065 16.130 6.490 1.00 50.66 96 GLU A N 1
ATOM 809 C CA . GLU A 1 96 ? -16.019 16.471 5.445 1.00 50.66 96 GLU A CA 1
ATOM 810 C C . GLU A 1 96 ? -15.884 17.945 5.054 1.00 50.66 96 GLU A C 1
ATOM 812 O O . GLU A 1 96 ? -16.274 18.832 5.813 1.00 50.66 96 GLU A O 1
ATOM 817 N N . LYS A 1 97 ? -15.325 18.205 3.867 1.00 47.28 97 LYS A N 1
ATOM 818 C CA . LYS A 1 97 ? -15.689 19.360 3.027 1.00 47.28 97 LYS A CA 1
ATOM 819 C C . LYS A 1 97 ? -15.116 19.305 1.613 1.00 47.28 97 LYS A C 1
ATOM 821 O O . LYS A 1 97 ? -15.689 19.961 0.747 1.00 47.28 97 LYS A O 1
ATOM 826 N N . ASN A 1 98 ? -14.081 18.506 1.334 1.00 44.25 98 ASN A N 1
ATOM 827 C CA . ASN A 1 98 ? -13.562 18.388 -0.027 1.00 44.25 98 ASN A CA 1
ATOM 828 C C . ASN A 1 98 ? -13.988 17.084 -0.711 1.00 44.25 98 ASN A C 1
ATOM 830 O O . ASN A 1 98 ? -13.711 15.971 -0.283 1.00 44.25 98 ASN A O 1
ATOM 834 N N . LYS A 1 99 ? -14.682 17.247 -1.837 1.00 46.34 99 LYS A N 1
ATOM 835 C CA . LYS A 1 99 ? -15.128 16.186 -2.747 1.00 46.34 99 LYS A CA 1
ATOM 836 C C . LYS A 1 99 ? -13.983 15.715 -3.662 1.00 46.34 99 LYS A C 1
ATOM 838 O O . LYS A 1 99 ? -14.139 15.739 -4.878 1.00 46.34 99 LYS A O 1
ATOM 843 N N . ILE A 1 100 ? -12.810 15.384 -3.116 1.00 52.66 100 ILE A N 1
ATOM 844 C CA . ILE A 1 100 ? -11.628 15.046 -3.942 1.00 52.66 100 ILE A CA 1
ATOM 845 C C . ILE A 1 100 ? -11.510 13.532 -4.197 1.00 52.66 100 ILE A C 1
ATOM 847 O O . ILE A 1 100 ? -10.902 13.123 -5.184 1.00 52.66 100 ILE A O 1
ATOM 851 N N . GLN A 1 101 ? -12.144 12.681 -3.383 1.00 55.84 101 GLN A N 1
ATOM 852 C CA . GLN A 1 101 ? -12.212 11.240 -3.653 1.00 55.84 101 GLN A CA 1
ATOM 853 C C . GLN A 1 101 ? -13.321 10.925 -4.669 1.00 55.84 101 GLN A C 1
ATOM 855 O O . GLN A 1 101 ? -14.501 11.118 -4.384 1.00 55.84 101 GLN A O 1
ATOM 860 N N . SER A 1 102 ? -12.948 10.402 -5.840 1.00 56.16 102 SER A N 1
ATOM 861 C CA . SER A 1 102 ? -13.894 9.868 -6.836 1.00 56.16 102 SER A CA 1
ATOM 862 C C . SER A 1 102 ? -14.484 8.513 -6.425 1.00 56.16 102 SER A C 1
ATOM 864 O O . SER A 1 102 ? -15.564 8.145 -6.882 1.00 56.16 102 SER A O 1
ATOM 866 N N . VAL A 1 103 ? -13.789 7.784 -5.545 1.00 61.53 103 VAL A N 1
ATOM 867 C CA . VAL A 1 103 ? -14.209 6.497 -4.986 1.00 61.53 103 VAL A CA 1
ATOM 868 C C . VAL A 1 103 ? -14.307 6.630 -3.471 1.00 61.53 103 VAL A C 1
ATOM 870 O O . VAL A 1 103 ? -13.302 6.790 -2.784 1.00 61.53 103 VAL A O 1
ATOM 873 N N . HIS A 1 104 ? -15.524 6.529 -2.940 1.00 75.19 104 HIS A N 1
ATOM 874 C CA . HIS A 1 104 ? -15.801 6.600 -1.502 1.00 75.19 104 HIS A CA 1
ATOM 875 C C . HIS A 1 104 ? -15.585 5.255 -0.803 1.00 75.19 104 HIS A C 1
ATOM 877 O O . HIS A 1 104 ? -16.421 4.834 -0.013 1.00 75.19 104 HIS A O 1
ATOM 883 N N . HIS A 1 105 ? -14.504 4.551 -1.121 1.00 86.00 105 HIS A N 1
ATOM 884 C CA . HIS A 1 105 ? -14.128 3.280 -0.508 1.00 86.00 105 HIS A CA 1
ATOM 885 C C . HIS A 1 105 ? -12.615 3.255 -0.363 1.00 86.00 105 HIS A C 1
ATOM 887 O O . HIS A 1 105 ? -11.907 3.538 -1.326 1.00 86.00 105 HIS A O 1
ATOM 893 N N . ALA A 1 106 ? -12.131 2.937 0.830 1.00 88.69 106 ALA A N 1
ATOM 894 C CA . ALA A 1 106 ? -10.718 2.899 1.162 1.00 88.69 106 ALA A CA 1
ATOM 895 C C . ALA A 1 106 ? -9.954 2.016 0.167 1.00 88.69 106 ALA A C 1
ATOM 897 O O . ALA A 1 106 ? -10.348 0.884 -0.090 1.00 88.69 106 ALA A O 1
ATOM 898 N N . HIS A 1 107 ? -8.854 2.514 -0.384 1.00 91.56 107 HIS A N 1
ATOM 899 C CA . HIS A 1 107 ? -7.954 1.727 -1.220 1.00 91.56 107 HIS A CA 1
ATOM 900 C C . HIS A 1 107 ? -6.547 2.297 -1.118 1.00 91.56 107 HIS A C 1
ATOM 902 O O . HIS A 1 107 ? -6.365 3.510 -1.061 1.00 91.56 107 HIS A O 1
ATOM 908 N N . SER A 1 108 ? -5.552 1.417 -1.098 1.00 91.62 108 SER A N 1
ATOM 909 C CA . SER A 1 108 ? -4.155 1.820 -1.185 1.00 91.62 108 SER A CA 1
ATOM 910 C C . SER A 1 108 ? -3.627 1.524 -2.575 1.00 91.62 108 SER A C 1
ATOM 912 O O . SER A 1 108 ? -3.800 0.427 -3.100 1.00 91.62 108 SER A O 1
ATOM 914 N N . HIS A 1 109 ? -2.978 2.516 -3.157 1.00 92.19 109 HIS A N 1
ATOM 915 C CA . HIS A 1 109 ? -2.315 2.432 -4.438 1.00 92.19 109 HIS A CA 1
ATOM 916 C C . HIS A 1 109 ? -0.931 1.819 -4.275 1.00 92.19 109 HIS A C 1
ATOM 918 O O . HIS A 1 109 ? -0.183 2.195 -3.371 1.00 92.19 109 HIS A O 1
ATOM 924 N N . VAL A 1 110 ? -0.580 0.912 -5.180 1.00 90.94 110 VAL A N 1
ATOM 925 C CA . VAL A 1 110 ? 0.731 0.269 -5.251 1.00 90.94 110 VAL A CA 1
ATOM 926 C C . VAL A 1 110 ? 1.260 0.419 -6.668 1.00 90.94 110 VAL A C 1
ATOM 928 O O . VAL A 1 110 ? 0.628 -0.045 -7.613 1.00 90.94 110 VAL A O 1
ATOM 931 N N . ILE A 1 111 ? 2.420 1.051 -6.821 1.00 90.31 111 ILE A N 1
ATOM 932 C CA . ILE A 1 111 ? 3.066 1.281 -8.116 1.00 90.31 111 ILE A CA 1
ATOM 933 C C . ILE A 1 111 ? 4.460 0.668 -8.081 1.00 90.31 111 ILE A C 1
ATOM 935 O O . ILE A 1 111 ? 5.240 0.964 -7.178 1.00 90.31 111 ILE A O 1
ATOM 939 N N . LEU A 1 112 ? 4.796 -0.147 -9.076 1.00 88.38 112 LEU A N 1
ATOM 940 C CA . LEU A 1 112 ? 6.135 -0.722 -9.214 1.00 88.38 112 LEU A CA 1
ATOM 941 C C . LEU A 1 112 ? 6.998 0.162 -10.088 1.00 88.38 112 LEU A C 1
ATOM 943 O O . LEU A 1 112 ? 6.833 0.211 -11.302 1.00 88.38 112 LEU A O 1
ATOM 947 N N . THR A 1 113 ? 7.909 0.887 -9.466 1.00 86.62 113 THR A N 1
ATOM 948 C CA . THR A 1 113 ? 8.610 1.975 -10.126 1.00 86.62 113 THR A CA 1
ATOM 949 C C . THR A 1 113 ? 9.942 2.245 -9.454 1.00 86.62 113 THR A C 1
ATOM 951 O O . THR A 1 113 ? 10.050 2.274 -8.229 1.00 86.62 113 THR A O 1
ATOM 954 N N . ASN A 1 114 ? 10.955 2.499 -10.278 1.00 85.94 114 ASN A N 1
ATOM 955 C CA . ASN A 1 114 ? 12.254 3.000 -9.830 1.00 85.94 114 ASN A CA 1
ATOM 956 C C . ASN A 1 114 ? 12.273 4.533 -9.724 1.00 85.94 114 ASN A C 1
ATOM 958 O O . ASN A 1 114 ? 13.292 5.120 -9.367 1.00 85.94 114 ASN A O 1
ATOM 962 N N . THR A 1 115 ? 11.153 5.191 -10.030 1.00 87.19 115 THR A N 1
ATOM 963 C CA . THR A 1 115 ? 11.012 6.633 -9.855 1.00 87.19 115 THR A CA 1
ATOM 964 C C . THR A 1 115 ? 10.908 6.954 -8.368 1.00 87.19 115 THR A C 1
ATOM 966 O O . THR A 1 115 ? 10.053 6.415 -7.668 1.00 87.19 115 THR A O 1
ATOM 969 N N . ASN A 1 116 ? 11.755 7.864 -7.882 1.00 86.00 116 ASN A N 1
ATOM 970 C CA . ASN A 1 116 ? 11.652 8.374 -6.519 1.00 86.00 116 ASN A CA 1
ATOM 971 C C . ASN A 1 116 ? 10.520 9.409 -6.436 1.00 86.00 116 ASN A C 1
ATOM 973 O O . ASN A 1 116 ? 10.707 10.590 -6.734 1.00 86.00 116 ASN A O 1
ATOM 977 N N . TYR A 1 117 ? 9.339 8.955 -6.021 1.00 87.56 117 TYR A N 1
ATOM 978 C CA . TYR A 1 117 ? 8.167 9.817 -5.874 1.00 87.56 117 TYR A CA 1
ATOM 979 C C . TYR A 1 117 ? 8.137 10.575 -4.545 1.00 87.56 117 TYR A C 1
ATOM 981 O O . TYR A 1 117 ? 7.444 11.588 -4.451 1.00 87.56 117 TYR A O 1
ATOM 989 N N . LEU A 1 118 ? 8.895 10.132 -3.535 1.00 85.88 118 LEU A N 1
ATOM 990 C CA . LEU A 1 118 ? 8.897 10.760 -2.214 1.00 85.88 118 LEU A CA 1
ATOM 991 C C . LEU A 1 118 ? 9.334 12.226 -2.303 1.00 85.88 118 LEU A C 1
ATOM 993 O O . LEU A 1 118 ? 8.580 13.111 -1.906 1.00 85.88 118 LEU A O 1
ATOM 997 N N . SER A 1 119 ? 10.502 12.485 -2.895 1.00 85.19 119 SER A N 1
ATOM 998 C CA . SER A 1 119 ? 11.041 13.847 -3.012 1.00 85.19 119 SER A CA 1
ATOM 999 C C . SER A 1 119 ? 10.141 14.759 -3.849 1.00 85.19 119 SER A C 1
ATOM 1001 O O . SER A 1 119 ? 9.985 15.939 -3.542 1.00 85.19 119 SER A O 1
ATOM 1003 N N . TYR A 1 120 ? 9.506 14.207 -4.888 1.00 87.81 120 TYR A N 1
ATOM 1004 C CA . TYR A 1 120 ? 8.553 14.945 -5.714 1.00 87.81 120 TYR A CA 1
ATOM 1005 C C . TYR A 1 120 ? 7.311 15.363 -4.915 1.00 87.81 120 TYR A C 1
ATOM 1007 O O . TYR A 1 120 ? 6.900 16.522 -4.967 1.00 87.81 120 TYR A O 1
ATOM 1015 N N . ILE A 1 121 ? 6.725 14.435 -4.155 1.00 86.88 121 ILE A N 1
ATOM 1016 C CA . ILE A 1 121 ? 5.536 14.703 -3.340 1.00 86.88 121 ILE A CA 1
ATOM 1017 C C . ILE A 1 121 ? 5.847 15.726 -2.257 1.00 86.88 121 ILE A C 1
ATOM 1019 O O . ILE A 1 121 ? 5.069 16.655 -2.074 1.00 86.88 121 ILE A O 1
ATOM 1023 N N . GLU A 1 122 ? 6.988 15.607 -1.580 1.00 88.06 122 GLU A N 1
ATOM 1024 C CA . GLU A 1 122 ? 7.410 16.581 -0.571 1.00 88.06 122 GLU A CA 1
ATOM 1025 C C . GLU A 1 122 ? 7.503 17.996 -1.147 1.00 88.06 122 GLU A C 1
ATOM 1027 O O . GLU A 1 122 ? 6.909 18.926 -0.595 1.00 88.06 122 GLU A O 1
ATOM 1032 N N . ALA A 1 123 ? 8.169 18.144 -2.296 1.00 89.50 123 ALA A N 1
ATOM 1033 C CA . ALA A 1 123 ? 8.288 19.426 -2.979 1.00 89.50 123 ALA A CA 1
ATOM 1034 C C . ALA A 1 123 ? 6.912 19.998 -3.357 1.00 89.50 123 ALA A C 1
ATOM 1036 O O . ALA A 1 123 ? 6.643 21.174 -3.112 1.00 89.50 123 ALA A O 1
ATOM 1037 N N . LYS A 1 124 ? 6.005 19.167 -3.889 1.00 89.12 124 LYS A N 1
ATOM 1038 C CA . LYS A 1 124 ? 4.650 19.601 -4.261 1.00 89.12 124 LYS A CA 1
ATOM 1039 C C . LYS A 1 124 ? 3.774 19.945 -3.062 1.00 89.12 124 LYS A C 1
ATOM 1041 O O . LYS A 1 124 ? 3.052 20.937 -3.110 1.00 89.12 124 LYS A O 1
ATOM 1046 N N . MET A 1 125 ? 3.854 19.193 -1.969 1.00 87.75 125 MET A N 1
ATOM 1047 C CA . MET A 1 125 ? 3.123 19.521 -0.743 1.00 87.75 125 MET A CA 1
ATOM 1048 C C . MET A 1 125 ? 3.564 20.871 -0.169 1.00 87.75 125 MET A C 1
ATOM 1050 O O . MET A 1 125 ? 2.715 21.643 0.283 1.00 87.75 125 MET A O 1
ATOM 1054 N N . GLN A 1 126 ? 4.866 21.173 -0.228 1.00 89.12 126 GLN A N 1
ATOM 1055 C CA . GLN A 1 126 ? 5.411 22.467 0.175 1.00 89.12 126 GLN A CA 1
ATOM 1056 C C . GLN A 1 126 ? 4.969 23.593 -0.772 1.00 89.12 126 GLN A C 1
ATOM 1058 O O . GLN A 1 126 ? 4.470 24.616 -0.301 1.00 89.12 126 GLN A O 1
ATOM 1063 N N . GLU A 1 127 ? 5.098 23.396 -2.088 1.00 92.19 127 GLU A N 1
ATOM 1064 C CA . GLU A 1 127 ? 4.681 24.348 -3.132 1.00 92.19 127 GLU A CA 1
ATOM 1065 C C . GLU A 1 127 ? 3.205 24.743 -2.978 1.00 92.19 127 GLU A C 1
ATOM 1067 O O . GLU A 1 127 ? 2.870 25.928 -2.965 1.00 92.19 127 GLU A O 1
ATOM 1072 N N . TYR A 1 128 ? 2.326 23.757 -2.773 1.00 88.12 128 TYR A N 1
ATOM 1073 C CA . TYR A 1 128 ? 0.885 23.971 -2.618 1.00 88.12 128 TYR A CA 1
ATOM 1074 C C . TYR A 1 128 ? 0.445 24.301 -1.186 1.00 88.12 128 TYR A C 1
ATOM 1076 O O . TYR A 1 128 ? -0.753 24.458 -0.944 1.00 88.12 128 TYR A O 1
ATOM 1084 N N . LYS A 1 129 ? 1.377 24.414 -0.228 1.00 86.69 129 LYS A N 1
ATOM 1085 C CA . LYS A 1 129 ? 1.089 24.690 1.194 1.00 86.69 129 LYS A CA 1
ATOM 1086 C C . LYS A 1 129 ? 0.015 23.753 1.766 1.00 86.69 129 LYS A C 1
ATOM 1088 O O . LYS A 1 129 ? -0.914 24.185 2.456 1.00 86.69 129 LYS A O 1
ATOM 1093 N N . MET A 1 130 ? 0.116 22.462 1.448 1.00 82.38 130 MET A N 1
ATOM 1094 C CA . MET A 1 130 ? -0.866 21.467 1.875 1.00 82.38 130 MET A CA 1
ATOM 1095 C C . MET A 1 130 ? -0.892 21.350 3.403 1.00 82.38 130 MET A C 1
ATOM 1097 O O . MET A 1 130 ? 0.141 21.199 4.045 1.00 82.38 130 MET A O 1
ATOM 1101 N N . LYS A 1 131 ? -2.096 21.380 3.990 1.00 77.31 131 LYS A N 1
ATOM 1102 C CA . LYS A 1 131 ? -2.304 21.178 5.439 1.00 77.31 131 LYS A CA 1
ATOM 1103 C C . LYS A 1 131 ? -2.325 19.698 5.844 1.00 77.31 131 LYS A C 1
ATOM 1105 O O . LYS A 1 131 ? -2.292 19.380 7.030 1.00 77.31 131 LYS A O 1
ATOM 1110 N N . THR A 1 132 ? -2.423 18.800 4.867 1.00 77.88 132 THR A N 1
ATOM 1111 C CA . THR A 1 132 ? -2.445 17.349 5.068 1.00 77.88 132 THR A CA 1
ATOM 1112 C C . THR A 1 132 ? -1.100 16.866 5.598 1.00 77.88 132 THR A C 1
ATOM 1114 O O . THR A 1 132 ? -0.053 17.240 5.076 1.00 77.88 132 THR A O 1
ATOM 1117 N N . SER A 1 133 ? -1.117 16.000 6.611 1.00 81.38 133 SER A N 1
ATOM 1118 C CA . SER A 1 133 ? 0.115 15.401 7.133 1.00 81.38 133 SER A CA 1
ATOM 1119 C C . SER A 1 133 ? 0.629 14.303 6.197 1.00 81.38 133 SER A C 1
ATOM 1121 O O . SER A 1 133 ? -0.098 13.350 5.914 1.00 81.38 133 SER A O 1
ATOM 1123 N N . LEU A 1 134 ? 1.887 14.415 5.756 1.00 84.56 134 LEU A N 1
ATOM 1124 C CA . LEU A 1 134 ? 2.605 13.326 5.092 1.00 84.56 134 LEU A CA 1
ATOM 1125 C C . LEU A 1 134 ? 3.101 12.339 6.150 1.00 84.56 134 LEU A C 1
ATOM 1127 O O . LEU A 1 134 ? 3.997 12.650 6.935 1.00 84.56 134 LEU A O 1
ATOM 1131 N N . ILE A 1 135 ? 2.525 11.143 6.168 1.00 86.00 135 ILE A N 1
ATOM 1132 C CA . ILE A 1 135 ? 2.921 10.069 7.073 1.00 86.00 135 ILE A CA 1
ATOM 1133 C C . ILE A 1 135 ? 3.791 9.093 6.294 1.00 86.00 135 ILE A C 1
ATOM 1135 O O . ILE A 1 135 ? 3.301 8.259 5.535 1.00 86.00 135 ILE A O 1
ATOM 1139 N N . LYS A 1 136 ? 5.104 9.215 6.494 1.00 85.31 136 LYS A N 1
ATOM 1140 C CA . LYS A 1 136 ? 6.086 8.295 5.925 1.00 85.31 136 LYS A CA 1
ATOM 1141 C C . LYS A 1 136 ? 6.124 7.015 6.747 1.00 85.31 136 LYS A C 1
ATOM 1143 O O . LYS A 1 136 ? 6.208 7.074 7.977 1.00 85.31 136 LYS A O 1
ATOM 1148 N N . PHE A 1 137 ? 6.116 5.874 6.076 1.00 81.62 137 PHE A N 1
ATOM 1149 C CA . PHE A 1 137 ? 6.341 4.585 6.718 1.00 81.62 137 PHE A CA 1
ATOM 1150 C C . PHE A 1 137 ? 7.385 3.780 5.948 1.00 81.62 137 PHE A C 1
ATOM 1152 O O . PHE A 1 137 ? 7.490 3.868 4.725 1.00 81.62 137 PHE A O 1
ATOM 1159 N N . THR A 1 138 ? 8.215 3.065 6.699 1.00 77.75 138 THR A N 1
ATOM 1160 C CA . THR A 1 138 ? 9.356 2.303 6.185 1.00 77.75 138 THR A CA 1
ATOM 1161 C C . THR A 1 138 ? 8.992 0.836 6.020 1.00 77.75 138 THR A C 1
ATOM 1163 O O . THR A 1 138 ? 7.943 0.387 6.483 1.00 77.75 138 THR A O 1
ATOM 1166 N N . ASP A 1 139 ? 9.899 0.061 5.432 1.00 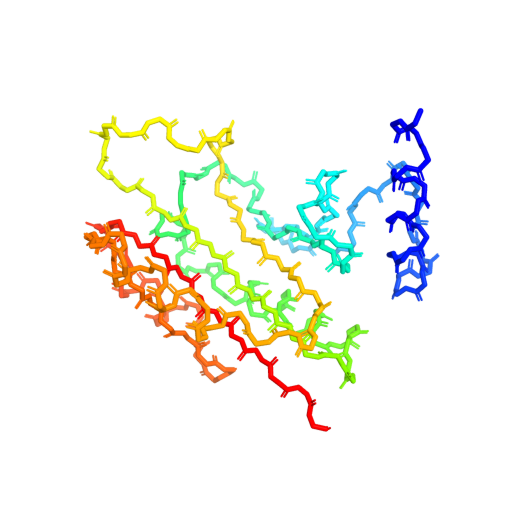71.12 139 ASP A N 1
ATOM 1167 C CA . ASP A 1 139 ? 9.721 -1.382 5.265 1.00 71.12 139 ASP A CA 1
ATOM 1168 C C . ASP A 1 139 ? 9.581 -2.162 6.574 1.00 71.12 139 ASP A C 1
ATOM 1170 O O . ASP A 1 139 ? 9.024 -3.257 6.570 1.00 71.12 139 ASP A O 1
ATOM 1174 N N . ASN A 1 140 ? 10.021 -1.562 7.680 1.00 71.50 140 ASN A N 1
ATOM 1175 C CA . ASN A 1 140 ? 9.928 -2.126 9.022 1.00 71.50 140 ASN A CA 1
ATOM 1176 C C . ASN A 1 140 ? 8.715 -1.601 9.806 1.00 71.50 140 ASN A C 1
ATOM 1178 O O . ASN A 1 140 ? 8.499 -2.017 10.938 1.00 71.50 140 ASN A O 1
ATOM 1182 N N . SER A 1 141 ? 7.950 -0.659 9.245 1.00 77.62 141 SER A N 1
ATOM 1183 C CA . SER A 1 141 ? 6.765 -0.111 9.906 1.00 77.62 141 SER A CA 1
ATOM 1184 C C . SER A 1 141 ? 5.589 -1.065 9.741 1.00 77.62 141 S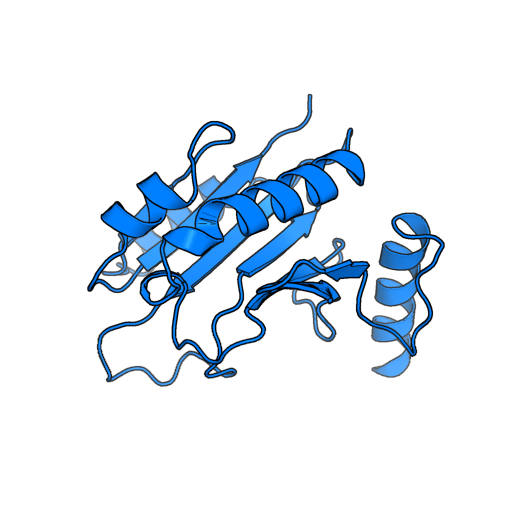ER A C 1
ATOM 1186 O O . SER A 1 141 ? 5.210 -1.390 8.616 1.00 77.62 141 SER A O 1
ATOM 1188 N N . THR A 1 142 ? 4.965 -1.458 10.848 1.00 76.62 142 THR A N 1
ATOM 1189 C CA . THR A 1 142 ? 3.723 -2.239 10.801 1.00 76.62 142 THR A CA 1
ATOM 1190 C C . THR A 1 142 ? 2.539 -1.329 10.501 1.00 76.62 142 THR A C 1
ATOM 1192 O O . THR A 1 142 ? 2.479 -0.175 10.948 1.00 76.62 142 THR A O 1
ATOM 1195 N N . LEU A 1 143 ? 1.522 -1.850 9.813 1.00 75.00 143 LEU A N 1
ATOM 1196 C CA . LEU A 1 143 ? 0.301 -1.070 9.591 1.00 75.00 143 LEU A CA 1
ATOM 1197 C C . LEU A 1 143 ? -0.422 -0.708 10.886 1.00 75.00 143 LEU A C 1
ATOM 1199 O O . LEU A 1 143 ? -1.053 0.344 10.967 1.00 75.00 143 LEU A O 1
ATOM 1203 N N . ARG A 1 144 ? -0.252 -1.515 11.936 1.00 81.81 144 ARG A N 1
ATOM 1204 C CA . ARG A 1 144 ? -0.746 -1.212 13.281 1.00 81.81 144 ARG A CA 1
ATOM 1205 C C . ARG A 1 144 ? -0.181 0.104 13.823 1.00 81.81 144 ARG A C 1
ATOM 1207 O O . ARG A 1 144 ? -0.915 0.900 14.408 1.00 81.81 144 ARG A O 1
ATOM 1214 N N . GLU A 1 145 ? 1.121 0.329 13.670 1.00 83.38 145 GLU A N 1
ATOM 1215 C CA . GLU A 1 145 ? 1.787 1.555 14.129 1.00 83.38 145 GLU A CA 1
ATOM 1216 C C . GLU A 1 145 ? 1.376 2.760 13.292 1.00 83.38 145 GLU A C 1
ATOM 1218 O O . GLU A 1 145 ? 1.134 3.841 13.831 1.00 83.38 145 GLU A O 1
ATOM 1223 N N . VAL A 1 146 ? 1.257 2.559 11.982 1.00 80.81 146 VAL A N 1
ATOM 1224 C CA . VAL A 1 146 ? 0.800 3.583 11.046 1.00 80.81 146 VAL A CA 1
ATOM 1225 C C . VAL A 1 146 ? -0.626 4.021 11.375 1.00 80.81 146 VAL A C 1
ATOM 1227 O O . VAL A 1 146 ? -0.862 5.218 11.533 1.00 80.81 146 VAL A O 1
ATOM 1230 N N . GLN A 1 147 ? -1.555 3.076 11.563 1.00 80.44 147 GLN A N 1
ATOM 1231 C CA . GLN A 1 147 ? -2.959 3.355 11.881 1.00 80.44 147 GLN A CA 1
ATOM 1232 C C . GLN A 1 147 ? -3.124 4.221 13.132 1.00 80.44 147 GLN A C 1
ATOM 1234 O O . GLN A 1 147 ? -3.939 5.143 13.148 1.00 80.44 147 GLN A O 1
ATOM 1239 N N . LYS A 1 148 ? -2.303 3.992 14.163 1.00 82.50 148 LYS A N 1
ATOM 1240 C CA . LYS A 1 148 ? -2.301 4.832 15.370 1.00 82.50 148 LYS A CA 1
ATOM 1241 C C . LYS A 1 148 ? -1.930 6.291 15.082 1.00 82.50 148 LYS A C 1
ATOM 1243 O O . LYS A 1 148 ? -2.433 7.177 15.765 1.00 82.50 148 LYS A O 1
ATOM 1248 N N . LYS A 1 149 ? -1.068 6.553 14.093 1.00 82.00 149 LYS A N 1
ATOM 1249 C CA . LYS A 1 149 ? -0.620 7.910 13.727 1.00 82.00 149 LYS A CA 1
ATOM 1250 C C . LYS A 1 149 ? -1.641 8.669 12.876 1.00 82.00 149 LYS A C 1
ATOM 1252 O O . LYS A 1 149 ? -1.708 9.892 12.970 1.00 82.00 149 LYS A O 1
ATOM 1257 N N . ILE A 1 150 ? -2.416 7.953 12.060 1.00 81.75 150 ILE A N 1
ATOM 1258 C CA . ILE A 1 150 ? -3.382 8.528 11.103 1.00 81.75 150 ILE A CA 1
ATOM 1259 C C . ILE A 1 150 ? -4.808 8.646 11.655 1.00 81.75 150 ILE A C 1
ATOM 1261 O O . ILE A 1 150 ? -5.684 9.190 10.984 1.00 81.75 150 ILE A O 1
ATOM 1265 N N . LYS A 1 151 ? -5.062 8.129 12.861 1.00 79.06 151 LYS A N 1
ATOM 1266 C CA . LYS A 1 151 ? -6.389 8.156 13.475 1.00 79.06 151 LYS A CA 1
ATOM 1267 C C . LYS A 1 151 ? -6.904 9.600 13.610 1.00 79.06 151 LYS A C 1
ATOM 1269 O O . LYS A 1 151 ? -6.179 10.477 14.078 1.00 79.06 151 LYS A O 1
ATOM 1274 N N . ASP A 1 152 ? -8.150 9.821 13.189 1.00 74.25 152 ASP A N 1
ATOM 1275 C CA . ASP A 1 152 ? -8.914 11.072 13.345 1.00 74.25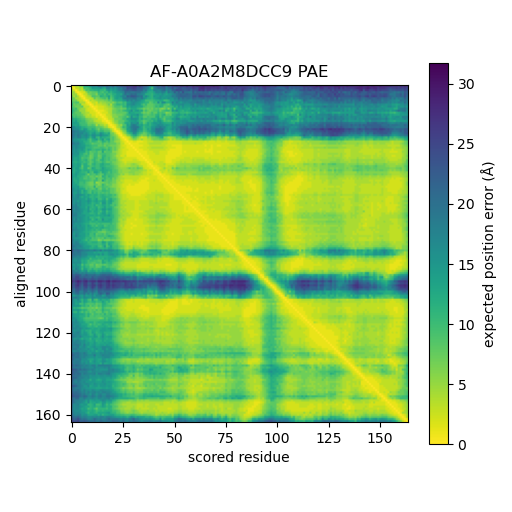 152 ASP A CA 1
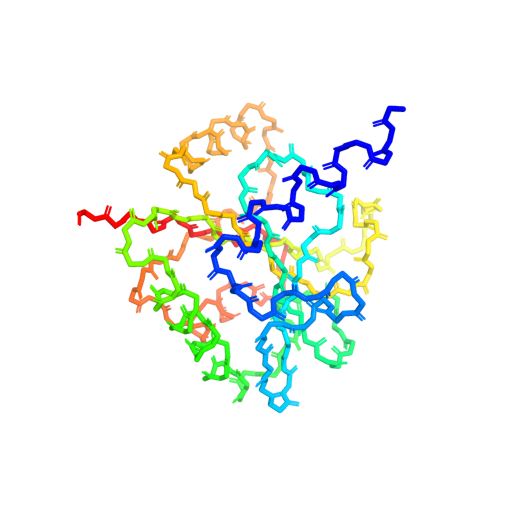ATOM 1276 C C . ASP A 1 152 ? -8.316 12.325 12.662 1.00 74.25 152 ASP A C 1
ATOM 1278 O O . ASP A 1 152 ? -8.608 13.464 13.042 1.00 74.25 152 ASP A O 1
ATOM 1282 N N . LYS A 1 153 ? -7.475 12.140 11.634 1.00 77.81 153 LYS A N 1
ATOM 1283 C CA . LYS A 1 153 ? -6.808 13.224 10.890 1.00 77.81 153 LYS A CA 1
ATOM 1284 C C . LYS A 1 153 ? -6.917 13.007 9.385 1.00 77.81 153 LYS A C 1
ATOM 1286 O O . LYS A 1 153 ? -7.070 11.877 8.944 1.00 77.81 153 LYS A O 1
ATOM 1291 N N . SER A 1 154 ? -6.796 14.072 8.593 1.00 82.56 154 SER A N 1
ATOM 1292 C CA . SER A 1 154 ? -6.552 13.945 7.150 1.00 82.56 154 SER A CA 1
ATOM 1293 C C . SER A 1 154 ? -5.069 13.685 6.904 1.00 82.56 154 SER A C 1
ATOM 1295 O O . SER A 1 154 ? -4.212 14.376 7.466 1.00 82.56 154 SER A O 1
ATOM 1297 N N . TYR A 1 155 ? -4.754 12.698 6.072 1.00 86.56 155 TYR A N 1
ATOM 1298 C CA . TYR A 1 155 ? -3.382 12.228 5.902 1.00 86.56 155 TYR A CA 1
ATOM 1299 C C . TYR A 1 155 ? -3.096 11.764 4.473 1.00 86.56 155 TYR A C 1
ATOM 1301 O O . TYR A 1 155 ? -3.985 11.322 3.745 1.00 86.56 155 TYR A O 1
ATOM 1309 N N . LEU A 1 156 ? -1.820 11.849 4.102 1.00 88.25 156 LEU A N 1
ATOM 1310 C CA . LEU A 1 156 ? -1.245 11.147 2.965 1.00 88.25 156 LEU A CA 1
ATOM 1311 C C . LEU A 1 156 ? -0.272 10.117 3.531 1.00 88.25 156 LEU A C 1
ATOM 1313 O O . LEU A 1 156 ? 0.797 10.467 4.031 1.00 88.25 156 LEU A O 1
ATOM 1317 N N . LEU A 1 157 ? -0.678 8.854 3.511 1.00 88.62 157 LEU A N 1
ATOM 1318 C CA . LEU A 1 157 ? 0.165 7.734 3.880 1.00 88.62 157 LEU A CA 1
ATOM 1319 C C . LEU A 1 157 ? 1.063 7.407 2.690 1.00 88.62 157 LEU A C 1
ATOM 1321 O O . LEU A 1 157 ? 0.556 7.209 1.590 1.00 88.62 157 LEU A O 1
ATOM 1325 N N . PHE A 1 158 ? 2.378 7.355 2.897 1.00 90.00 158 PHE A N 1
ATOM 1326 C CA . PHE A 1 158 ? 3.325 7.166 1.801 1.00 90.00 158 PHE A CA 1
ATOM 1327 C C . PHE A 1 158 ? 4.527 6.302 2.193 1.00 90.00 158 PHE A C 1
ATOM 1329 O O . PHE A 1 158 ? 5.185 6.542 3.208 1.00 90.00 158 PHE A O 1
ATOM 1336 N N . ARG A 1 159 ? 4.848 5.325 1.345 1.00 87.25 159 ARG A N 1
ATOM 1337 C CA . ARG A 1 159 ? 6.031 4.466 1.432 1.00 87.25 159 ARG A CA 1
ATOM 1338 C C . ARG A 1 159 ? 6.686 4.364 0.071 1.00 87.25 159 ARG A C 1
ATOM 1340 O O . ARG A 1 159 ? 6.020 4.097 -0.921 1.00 87.25 159 ARG A O 1
ATOM 1347 N N . GLN A 1 160 ? 8.004 4.506 0.069 1.00 86.81 160 GLN A N 1
ATOM 1348 C CA . GLN A 1 160 ? 8.865 4.180 -1.057 1.00 86.81 160 GLN A CA 1
ATOM 1349 C C . GLN A 1 160 ? 9.828 3.095 -0.583 1.00 86.81 160 GLN A C 1
ATOM 1351 O O . GLN A 1 160 ? 10.645 3.343 0.304 1.00 86.81 160 GLN A O 1
ATOM 1356 N N . GLY A 1 161 ? 9.700 1.900 -1.149 1.00 81.69 161 GLY A N 1
ATOM 1357 C CA . GLY A 1 161 ? 10.681 0.836 -0.988 1.00 81.69 161 GLY A CA 1
ATOM 1358 C C . GLY A 1 161 ? 11.652 0.848 -2.161 1.00 81.69 161 GLY A C 1
ATOM 1359 O O . GLY A 1 161 ? 11.236 1.024 -3.310 1.00 81.69 161 GLY A O 1
ATOM 1360 N N . PHE A 1 162 ? 12.935 0.658 -1.866 1.00 72.06 162 PHE A N 1
ATOM 1361 C CA . PHE A 1 162 ? 13.982 0.482 -2.865 1.00 72.06 162 PHE A CA 1
ATOM 1362 C C . PHE A 1 162 ? 14.506 -0.943 -2.752 1.00 72.06 162 PHE A C 1
ATOM 1364 O O . PHE A 1 162 ? 14.978 -1.339 -1.688 1.00 72.06 162 PHE A O 1
ATOM 1371 N N . ASN A 1 163 ? 14.404 -1.705 -3.837 1.00 66.75 163 ASN A N 1
ATOM 1372 C CA . ASN A 1 163 ? 15.091 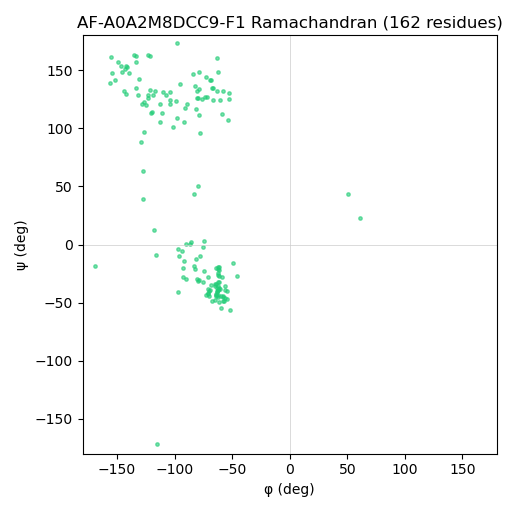-2.987 -3.939 1.00 66.75 163 ASN A CA 1
ATOM 1373 C C . ASN A 1 163 ? 16.476 -2.707 -4.546 1.00 66.75 163 ASN A C 1
ATOM 1375 O O . ASN A 1 163 ? 16.555 -2.110 -5.621 1.00 66.75 163 ASN A O 1
ATOM 1379 N N . SER A 1 164 ? 17.537 -3.060 -3.811 1.00 55.50 164 SER A N 1
ATOM 1380 C CA . SER A 1 164 ? 18.947 -2.994 -4.234 1.00 55.50 164 SER A CA 1
ATOM 1381 C C . SER A 1 164 ? 19.349 -4.205 -5.062 1.00 55.50 164 SER A C 1
ATOM 1383 O O . SER A 1 164 ? 18.945 -5.317 -4.650 1.00 55.50 164 SER A O 1
#

Organism: NCBI:txid1974840

Sequence (164 aa):
MFCKKLKGHAKNIAILVPEYREKKLLFYETNHFYLTAELHPVVKDPYFLIVPKKHYKAFSQINISYAKEMDEIIQYLRGLFIKTSYVIFEHGEVYEKNKIQSVHHAHSHVILTNTNYLSYIEAKMQEYKMKTSLIKFTDNSTLREVQKKIKDKSYLLFRQGFNS